Protein AF-A0A1X7BMQ2-F1 (afdb_monomer)

Solvent-accessible surface area (backbone atoms only — not comparable to full-atom values): 9096 Å² total; per-residue (Å²): 113,82,47,78,46,76,47,75,70,84,85,74,96,71,65,78,57,49,66,54,50,53,48,46,42,65,73,43,30,69,40,70,86,48,38,72,75,89,49,57,26,92,90,76,66,41,89,54,94,57,52,63,69,44,80,41,79,33,78,91,73,75,36,90,71,58,41,33,38,36,44,52,60,36,77,85,68,27,43,43,37,38,40,69,50,82,58,69,78,72,55,70,87,71,80,72,82,85,71,79,84,71,80,84,74,86,71,98,72,85,90,78,86,80,82,77,75,88,79,74,78,50,68,63,58,61,50,50,51,53,53,52,54,51,58,68,74,72,114

Organism: NCBI:txid475083

Nearest PDB structures (foldseek):
  3wfp-assembly9_A  TM=4.792E-01  e=9.916E+00  Aquifex aeolicus VF5

Radius of gyration: 22.16 Å; Cα contacts (8 Å, |Δi|>4): 133; chains: 1; bounding box: 62×51×43 Å

Structure (mmCIF, N/CA/C/O backbone):
data_AF-A0A1X7BMQ2-F1
#
_entry.id   AF-A0A1X7BMQ2-F1
#
loop_
_atom_site.group_PDB
_atom_site.id
_atom_site.type_symbol
_atom_site.label_atom_id
_atom_site.label_alt_id
_atom_site.label_comp_id
_atom_site.label_asym_id
_atom_site.label_entity_id
_atom_site.label_seq_id
_atom_site.pdbx_PDB_ins_code
_atom_site.Cartn_x
_atom_site.Cartn_y
_atom_site.Cartn_z
_atom_site.occupancy
_atom_site.B_iso_or_equiv
_atom_site.auth_seq_id
_atom_site.auth_comp_id
_atom_site.auth_asym_id
_atom_site.auth_atom_id
_atom_site.pdbx_PDB_model_num
ATOM 1 N N . MET A 1 1 ? 5.599 1.769 16.430 1.00 75.06 1 MET A N 1
ATOM 2 C CA . MET A 1 1 ? 6.687 1.667 15.431 1.00 75.06 1 MET A CA 1
ATOM 3 C C . MET A 1 1 ? 6.159 2.129 14.077 1.00 75.06 1 MET A C 1
ATOM 5 O O . MET A 1 1 ? 4.949 2.229 13.915 1.00 75.06 1 MET A O 1
ATOM 9 N N . LYS A 1 2 ? 7.038 2.463 13.129 1.00 81.88 2 LYS A N 1
ATOM 10 C CA . LYS A 1 2 ? 6.659 2.738 11.735 1.00 81.88 2 LYS A CA 1
ATOM 11 C C . LYS A 1 2 ? 7.344 1.701 10.853 1.00 81.88 2 LYS A C 1
ATOM 13 O O . LYS A 1 2 ? 8.537 1.478 11.039 1.00 81.88 2 LYS A O 1
ATOM 18 N N . GLN A 1 3 ? 6.600 1.079 9.946 1.00 91.44 3 GLN A N 1
ATOM 19 C CA . GLN A 1 3 ? 7.118 0.072 9.025 1.00 91.44 3 GLN A CA 1
ATOM 20 C C . GLN A 1 3 ? 7.002 0.577 7.588 1.00 91.44 3 GLN A C 1
ATOM 22 O O . GLN A 1 3 ? 5.988 1.164 7.213 1.00 91.44 3 GLN A O 1
ATOM 27 N N . ALA A 1 4 ? 8.037 0.326 6.790 1.00 92.69 4 ALA A N 1
ATOM 28 C CA . ALA A 1 4 ? 8.042 0.607 5.363 1.00 92.69 4 ALA A CA 1
ATOM 29 C C . ALA A 1 4 ? 8.414 -0.661 4.587 1.00 92.69 4 ALA A C 1
ATOM 31 O O . ALA A 1 4 ? 9.349 -1.369 4.963 1.00 92.69 4 ALA A O 1
ATOM 32 N N . ILE A 1 5 ? 7.678 -0.940 3.515 1.00 93.56 5 ILE A N 1
ATOM 33 C CA . ILE A 1 5 ? 7.921 -2.044 2.587 1.00 93.56 5 ILE A CA 1
ATOM 34 C C . ILE A 1 5 ? 8.208 -1.438 1.218 1.00 93.56 5 ILE A C 1
ATOM 36 O O . ILE A 1 5 ? 7.394 -0.693 0.676 1.00 93.56 5 ILE A O 1
ATOM 40 N N . VAL A 1 6 ? 9.369 -1.768 0.656 1.00 91.38 6 VAL A N 1
ATOM 41 C CA . VAL A 1 6 ? 9.786 -1.305 -0.670 1.00 91.38 6 VAL A CA 1
ATOM 42 C C . VAL A 1 6 ? 9.799 -2.492 -1.618 1.00 91.38 6 VAL A C 1
ATOM 44 O O . VAL A 1 6 ? 10.501 -3.475 -1.383 1.00 91.38 6 VAL A O 1
ATOM 47 N N . ILE A 1 7 ? 9.017 -2.399 -2.687 1.00 89.50 7 ILE A N 1
ATOM 48 C CA . ILE A 1 7 ? 8.908 -3.435 -3.708 1.00 89.50 7 ILE A CA 1
ATOM 49 C C . ILE A 1 7 ? 9.825 -3.076 -4.8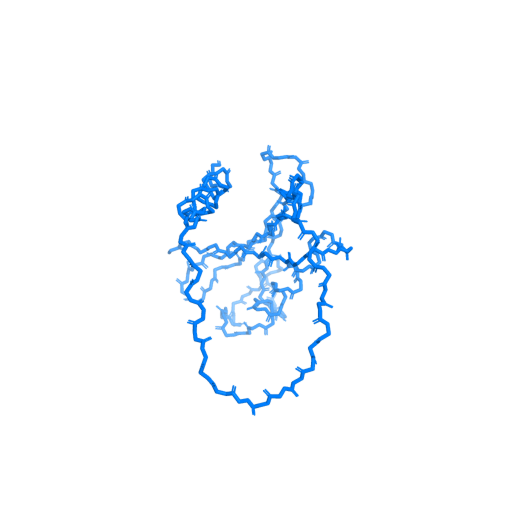71 1.00 89.50 7 ILE A C 1
ATOM 51 O O . ILE A 1 7 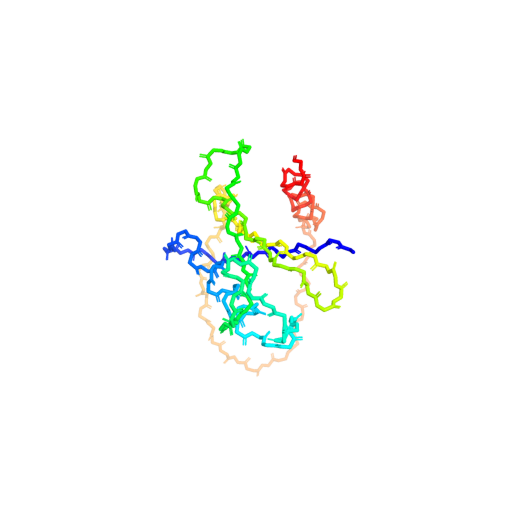? 9.711 -2.005 -5.465 1.00 89.50 7 ILE A O 1
ATOM 55 N N . MET A 1 8 ? 10.720 -4.004 -5.201 1.00 86.94 8 MET A N 1
ATOM 56 C CA . MET A 1 8 ? 11.588 -3.944 -6.374 1.00 86.94 8 MET A CA 1
ATOM 57 C C . MET A 1 8 ? 11.168 -5.059 -7.333 1.00 86.94 8 MET A C 1
ATOM 59 O O . MET A 1 8 ? 11.274 -6.236 -6.991 1.00 86.94 8 MET A O 1
ATOM 63 N N . HIS A 1 9 ? 10.671 -4.704 -8.516 1.00 78.31 9 HIS A N 1
ATOM 64 C CA . HIS A 1 9 ? 10.222 -5.663 -9.534 1.00 78.31 9 HIS A CA 1
ATOM 65 C C . HIS A 1 9 ? 11.181 -5.694 -10.730 1.00 78.31 9 HIS A C 1
ATOM 67 O O . HIS A 1 9 ? 11.898 -4.731 -10.960 1.00 78.31 9 HIS A O 1
ATOM 73 N N . GLY A 1 10 ? 11.213 -6.778 -11.510 1.00 73.94 10 GLY A N 1
ATOM 74 C CA . GLY A 1 10 ? 12.112 -6.918 -12.668 1.00 73.94 10 GLY A CA 1
ATOM 75 C C . GLY A 1 10 ? 11.863 -5.921 -13.815 1.00 73.94 10 GLY A C 1
ATOM 76 O O . GLY A 1 10 ? 10.886 -5.171 -13.807 1.00 73.94 10 GLY A O 1
ATOM 77 N N . MET A 1 11 ? 12.751 -5.938 -14.819 1.00 69.31 11 MET A N 1
ATOM 78 C CA . MET A 1 11 ? 12.610 -5.159 -16.059 1.00 69.31 11 MET A CA 1
ATOM 79 C C . MET A 1 11 ? 11.539 -5.769 -16.976 1.00 69.31 11 MET A C 1
ATOM 81 O O . MET A 1 11 ? 11.508 -6.985 -17.161 1.00 69.31 11 MET A O 1
ATOM 85 N N . GLY A 1 12 ? 10.698 -4.931 -17.584 1.00 74.00 12 GLY A N 1
ATOM 86 C CA . GLY A 1 12 ? 9.672 -5.347 -18.542 1.00 74.00 12 GLY A CA 1
ATOM 87 C C . GLY A 1 12 ? 8.602 -4.277 -18.750 1.00 74.00 12 GLY A C 1
ATOM 88 O O . GLY A 1 12 ? 8.651 -3.217 -18.129 1.00 74.00 12 GLY A O 1
ATOM 89 N N . GLU A 1 13 ? 7.627 -4.563 -19.612 1.00 67.38 13 GLU A N 1
ATOM 90 C CA . GLU A 1 13 ? 6.444 -3.718 -19.770 1.00 67.38 13 GLU A CA 1
ATOM 91 C C . GLU A 1 13 ? 5.511 -3.948 -18.581 1.00 67.38 13 GLU A C 1
ATOM 93 O O . GLU A 1 13 ? 4.991 -5.048 -18.385 1.00 67.38 13 GLU A O 1
ATOM 98 N N . GLN A 1 14 ? 5.379 -2.935 -17.729 1.00 73.00 14 GLN A N 1
ATOM 99 C CA . GLN A 1 14 ? 4.568 -2.988 -16.519 1.00 73.00 14 GLN A CA 1
ATOM 100 C C . GLN A 1 14 ? 3.673 -1.759 -16.455 1.00 73.00 14 GLN A C 1
ATOM 102 O O . GLN A 1 14 ? 4.104 -0.642 -16.736 1.00 73.00 14 GLN A O 1
ATOM 107 N N . ILE A 1 15 ? 2.421 -1.981 -16.061 1.00 83.69 15 ILE A N 1
ATOM 108 C CA . ILE A 1 15 ? 1.488 -0.899 -15.763 1.00 83.69 15 ILE A CA 1
ATOM 109 C C . ILE A 1 15 ? 1.899 -0.319 -14.402 1.00 83.69 15 ILE A C 1
ATOM 111 O O . ILE A 1 15 ? 1.961 -1.090 -13.435 1.00 83.69 15 ILE A O 1
ATOM 115 N N . PRO A 1 16 ? 2.159 0.999 -14.296 1.00 78.25 16 PRO A N 1
ATOM 116 C CA . PRO A 1 16 ? 2.524 1.633 -13.033 1.00 78.25 16 PRO A CA 1
ATOM 117 C C . PRO A 1 16 ? 1.570 1.237 -11.903 1.00 78.25 16 PRO A C 1
ATOM 119 O O . PRO A 1 16 ? 0.354 1.178 -12.104 1.00 78.25 16 PRO A O 1
ATOM 122 N N . MET A 1 17 ? 2.109 0.969 -10.711 1.00 84.81 17 MET A N 1
ATOM 123 C CA . MET A 1 17 ? 1.360 0.575 -9.511 1.00 84.81 17 MET A CA 1
ATOM 124 C C . MET A 1 17 ? 0.661 -0.790 -9.568 1.00 84.81 17 MET A C 1
ATOM 126 O O . MET A 1 17 ? 0.123 -1.220 -8.549 1.00 84.81 17 MET A O 1
ATOM 130 N N . SER A 1 18 ? 0.648 -1.504 -10.697 1.00 88.62 18 SER A N 1
ATOM 131 C CA . SER A 1 18 ? -0.031 -2.806 -10.798 1.00 88.62 18 SER A CA 1
ATOM 132 C C . SER A 1 18 ? 0.552 -3.831 -9.823 1.00 88.62 18 SER A C 1
ATOM 134 O O . SER A 1 18 ? -0.190 -4.500 -9.096 1.00 88.62 18 SER A O 1
ATOM 136 N N . THR A 1 19 ? 1.882 -3.917 -9.758 1.00 89.50 19 THR A N 1
ATOM 137 C CA . THR A 1 19 ? 2.588 -4.831 -8.852 1.00 89.50 19 THR A CA 1
ATOM 138 C C . THR A 1 19 ? 2.362 -4.438 -7.398 1.00 89.50 19 THR A C 1
ATOM 140 O O . THR A 1 19 ? 1.978 -5.283 -6.589 1.00 89.50 19 THR A O 1
ATOM 143 N N . LEU A 1 20 ? 2.527 -3.151 -7.078 1.00 90.69 20 LEU A N 1
ATOM 144 C CA . LEU A 1 20 ? 2.276 -2.614 -5.740 1.00 90.69 20 LEU A CA 1
ATOM 145 C C . LEU A 1 20 ? 0.853 -2.918 -5.258 1.00 90.69 20 LEU A C 1
ATOM 147 O O . LEU A 1 20 ? 0.678 -3.475 -4.176 1.00 90.69 20 LEU A O 1
ATOM 151 N N . ASN A 1 21 ? -0.156 -2.610 -6.073 1.00 91.94 21 ASN A N 1
ATOM 152 C CA . ASN A 1 21 ? -1.562 -2.821 -5.730 1.00 91.94 21 ASN A CA 1
ATOM 153 C C . ASN A 1 21 ? -1.886 -4.306 -5.549 1.00 91.94 21 ASN A C 1
ATOM 155 O O . ASN A 1 21 ? -2.562 -4.668 -4.589 1.00 91.94 21 ASN A O 1
ATOM 159 N N . SER A 1 22 ? -1.379 -5.170 -6.432 1.00 92.62 22 SER A N 1
ATOM 160 C CA . SER A 1 22 ? -1.598 -6.620 -6.338 1.00 92.62 22 SER A CA 1
ATOM 161 C C . SER A 1 22 ? -0.956 -7.206 -5.081 1.00 92.62 22 SER A C 1
ATOM 163 O O . SER A 1 22 ? -1.549 -8.054 -4.408 1.00 92.62 22 SER A O 1
ATOM 165 N N . PHE A 1 23 ? 0.238 -6.726 -4.728 1.00 93.88 23 PHE A N 1
ATOM 166 C CA . PHE A 1 23 ? 0.920 -7.133 -3.508 1.00 93.88 23 PHE A CA 1
ATOM 167 C C . PHE A 1 23 ? 0.155 -6.680 -2.266 1.00 93.88 23 PHE A C 1
ATOM 169 O O . PHE A 1 23 ? -0.190 -7.522 -1.443 1.00 93.88 23 PHE A O 1
ATOM 176 N N . VAL A 1 24 ? -0.180 -5.387 -2.160 1.00 95.12 24 VAL A N 1
ATOM 177 C CA . VAL A 1 24 ? -0.969 -4.844 -1.039 1.00 95.12 24 VAL A CA 1
ATOM 178 C C . VAL A 1 24 ? -2.294 -5.587 -0.900 1.00 95.12 24 VAL A C 1
ATOM 180 O O . VAL A 1 24 ? -2.658 -5.976 0.206 1.00 95.12 24 VAL A O 1
ATOM 183 N N . HIS A 1 25 ? -2.989 -5.850 -2.006 1.00 94.62 25 HIS A N 1
ATOM 184 C CA . HIS A 1 25 ? -4.240 -6.596 -1.971 1.00 94.62 25 HIS A CA 1
ATOM 185 C C . HIS A 1 25 ? -4.060 -7.978 -1.327 1.00 94.62 25 HIS A C 1
ATOM 187 O O . HIS A 1 25 ? -4.809 -8.335 -0.422 1.00 94.62 25 HIS A O 1
ATOM 193 N N . SER A 1 26 ? -3.021 -8.705 -1.742 1.00 94.19 26 SER A N 1
ATOM 194 C CA . SER A 1 26 ? -2.764 -10.079 -1.301 1.00 94.19 26 SER A CA 1
ATOM 195 C C . SER A 1 26 ? -2.260 -10.178 0.141 1.00 94.19 26 SER A C 1
ATOM 197 O O . SER A 1 26 ? -2.594 -11.128 0.844 1.00 94.19 26 SER A O 1
ATOM 199 N N . VAL A 1 27 ? -1.417 -9.236 0.582 1.00 94.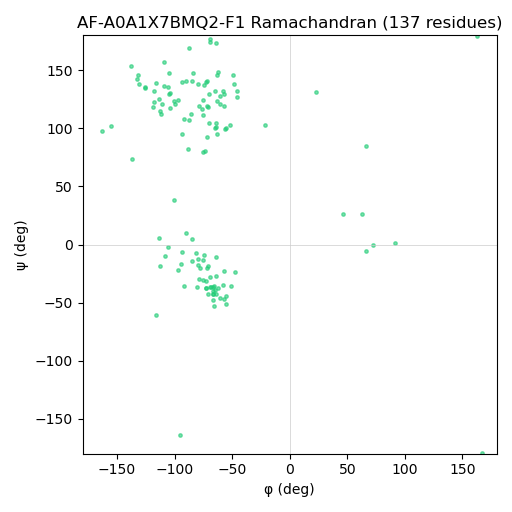00 27 VAL A N 1
ATOM 200 C CA . VAL A 1 27 ? -0.773 -9.309 1.909 1.00 94.00 27 VAL A CA 1
ATOM 201 C C . VAL A 1 27 ? -1.492 -8.504 2.980 1.00 94.00 27 VAL A C 1
ATOM 203 O O . VAL A 1 27 ? -1.285 -8.764 4.158 1.00 94.00 27 VAL A O 1
ATOM 206 N N . TRP A 1 28 ? -2.287 -7.506 2.591 1.00 94.75 28 TRP A N 1
ATOM 207 C CA . TRP A 1 28 ? -2.985 -6.621 3.518 1.00 94.75 28 TRP A CA 1
ATOM 208 C C . TRP A 1 28 ? -4.496 -6.767 3.404 1.00 94.75 28 TRP A C 1
ATOM 210 O O . TRP A 1 28 ? -5.139 -7.126 4.384 1.00 94.75 28 TRP A O 1
ATOM 220 N N . THR A 1 29 ? -5.075 -6.488 2.234 1.00 92.75 29 THR A N 1
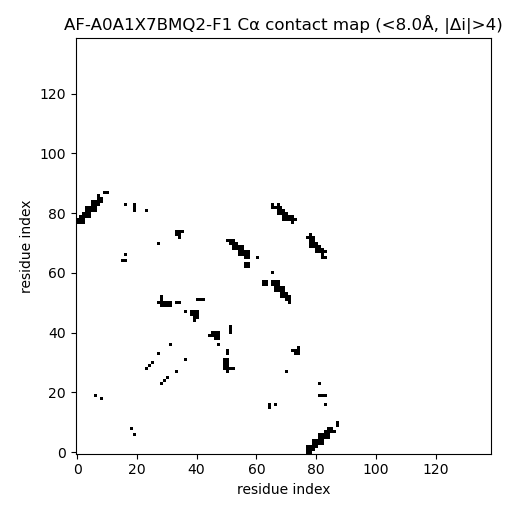ATOM 221 C CA . THR A 1 29 ? -6.536 -6.363 2.089 1.00 92.75 29 THR A CA 1
ATOM 222 C C . THR A 1 29 ? -7.278 -7.659 2.408 1.00 92.75 29 THR A C 1
ATOM 224 O O . THR A 1 29 ? -8.348 -7.588 3.008 1.00 92.75 29 THR A O 1
ATOM 227 N N . THR A 1 30 ? -6.715 -8.815 2.043 1.00 92.56 30 THR A N 1
ATOM 228 C CA . THR A 1 30 ? -7.350 -10.134 2.210 1.00 92.56 30 THR A CA 1
ATOM 229 C C . THR A 1 30 ? -6.983 -10.878 3.499 1.00 92.56 30 THR A C 1
ATOM 231 O O . THR A 1 30 ? -7.533 -11.950 3.735 1.00 92.56 30 THR A O 1
ATOM 234 N N . ASP A 1 31 ? -6.038 -10.388 4.314 1.00 91.81 31 ASP A N 1
ATOM 235 C CA . ASP A 1 31 ? -5.644 -11.076 5.558 1.00 91.81 31 ASP A CA 1
ATOM 236 C C . ASP A 1 31 ? -6.425 -10.540 6.764 1.00 91.81 31 ASP A C 1
ATOM 238 O O . ASP A 1 31 ? -6.035 -9.571 7.422 1.00 91.81 31 ASP A O 1
ATOM 242 N N . ASP A 1 32 ? -7.518 -11.223 7.094 1.00 90.19 32 ASP A N 1
ATOM 243 C CA . ASP A 1 32 ? -8.427 -10.832 8.175 1.00 90.19 32 ASP A CA 1
ATOM 244 C C . ASP A 1 32 ? -7.796 -10.865 9.576 1.00 90.19 32 ASP A C 1
ATOM 246 O O . ASP A 1 32 ? -8.392 -10.368 10.531 1.00 90.19 32 ASP A O 1
ATOM 250 N N . ARG A 1 33 ? -6.593 -11.432 9.729 1.00 90.50 33 ARG A N 1
ATOM 251 C CA . ARG A 1 33 ? -5.904 -11.549 11.025 1.00 90.50 33 ARG A CA 1
ATOM 252 C C . ARG A 1 33 ? -5.106 -10.299 11.389 1.00 90.50 33 ARG A C 1
ATOM 254 O O . ARG A 1 33 ? -4.660 -10.181 12.528 1.00 90.50 33 ARG A O 1
ATOM 261 N N . LEU A 1 34 ? -4.876 -9.397 10.434 1.00 90.38 34 LEU A N 1
ATOM 262 C CA . LEU A 1 34 ? -4.041 -8.208 10.639 1.00 90.38 34 LEU A CA 1
ATOM 263 C C . LEU A 1 34 ? -4.774 -7.086 11.376 1.00 90.38 34 LEU A C 1
ATOM 265 O O . LEU A 1 34 ? -4.144 -6.305 12.094 1.00 90.38 34 LEU A O 1
ATOM 269 N N . VAL A 1 35 ? -6.095 -7.010 11.212 1.00 90.12 35 VAL A N 1
ATOM 270 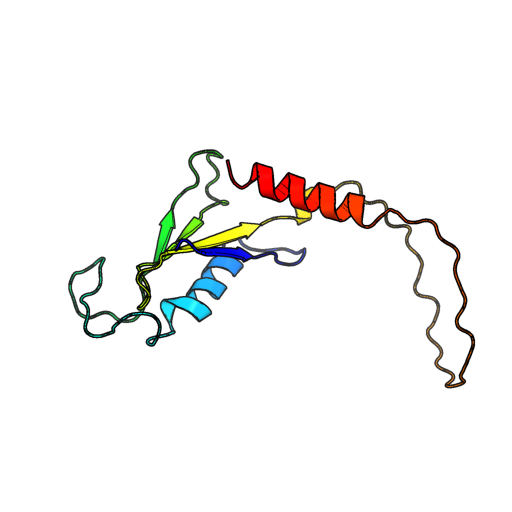C CA . VAL A 1 35 ? -6.948 -5.996 11.833 1.00 90.12 35 VAL A CA 1
ATOM 271 C C . VAL A 1 35 ? -8.169 -6.673 12.447 1.00 90.12 35 VAL A C 1
ATOM 273 O O . VAL A 1 35 ? -8.721 -7.610 11.882 1.00 90.12 35 VAL A O 1
ATOM 276 N N . ASP A 1 36 ? -8.607 -6.181 13.605 1.00 89.00 36 ASP A N 1
ATOM 277 C CA . ASP A 1 36 ? -9.835 -6.643 14.254 1.00 89.00 36 ASP A CA 1
ATOM 278 C C . ASP A 1 36 ? -11.053 -6.485 13.325 1.00 89.00 36 ASP A C 1
ATOM 280 O O . ASP A 1 36 ? -11.403 -5.371 12.919 1.00 89.00 36 ASP A O 1
ATOM 284 N N . GLN A 1 37 ? -11.706 -7.606 13.003 1.00 86.88 37 GLN A N 1
ATOM 285 C CA . GLN A 1 37 ? -12.875 -7.636 12.123 1.00 86.88 37 GLN A CA 1
ATOM 286 C C . GLN A 1 37 ? -14.140 -7.057 12.772 1.00 86.88 37 GLN A C 1
ATOM 288 O O . GLN A 1 37 ? -15.059 -6.645 12.068 1.00 86.88 37 GLN A O 1
ATOM 293 N N . GLY A 1 38 ? -14.187 -6.976 14.107 1.00 85.81 38 GLY A N 1
ATOM 294 C CA . GLY A 1 38 ? -15.295 -6.360 14.840 1.00 85.81 38 GLY A CA 1
ATOM 295 C C . GLY A 1 38 ? -15.292 -4.829 14.792 1.00 85.81 38 GLY A C 1
ATOM 296 O O . GLY A 1 38 ? -16.291 -4.192 15.131 1.00 85.81 38 GLY A O 1
ATOM 297 N N . LYS A 1 39 ? -14.184 -4.216 14.361 1.00 88.62 39 LYS A N 1
ATOM 298 C CA . LYS A 1 39 ? -14.063 -2.764 14.221 1.00 88.62 39 LYS A CA 1
ATOM 299 C C . LYS A 1 39 ? -14.877 -2.283 13.007 1.00 88.62 39 LYS A C 1
ATOM 301 O O . LYS A 1 39 ? -14.826 -2.913 11.953 1.00 88.62 39 LYS A O 1
ATOM 306 N N . PRO A 1 40 ? -15.577 -1.139 13.078 1.00 89.75 40 PRO A N 1
ATOM 307 C CA . PRO A 1 40 ? -16.226 -0.575 11.897 1.00 89.75 40 PRO A CA 1
ATOM 308 C C . PRO A 1 40 ? -15.198 -0.215 10.816 1.00 89.75 40 PRO A C 1
ATOM 310 O O . PRO A 1 40 ? -14.045 0.130 11.104 1.00 89.75 40 PRO A O 1
ATOM 313 N N . ASP A 1 41 ? -15.596 -0.316 9.553 1.00 89.56 41 ASP A N 1
ATOM 314 C CA . ASP A 1 41 ? -14.789 0.131 8.420 1.00 89.56 41 ASP A CA 1
ATOM 315 C C . ASP A 1 41 ? -14.433 1.627 8.580 1.00 89.56 41 ASP A C 1
ATOM 317 O O . ASP A 1 41 ? -15.319 2.444 8.846 1.00 89.56 41 ASP A O 1
ATOM 321 N N . PRO A 1 42 ? -13.154 2.021 8.456 1.00 89.62 42 PRO A N 1
ATOM 322 C CA . PRO A 1 42 ? -12.734 3.394 8.722 1.00 89.62 42 PRO A CA 1
ATOM 323 C C . PRO A 1 42 ? -13.208 4.408 7.667 1.00 89.62 42 PRO A C 1
ATOM 325 O O . PRO A 1 42 ? -13.200 5.603 7.955 1.00 89.62 42 PRO A O 1
ATOM 328 N N . ASN A 1 43 ? -13.606 3.968 6.469 1.00 88.94 43 ASN A N 1
ATOM 329 C CA . ASN A 1 43 ? -14.110 4.842 5.408 1.00 88.94 43 ASN A CA 1
ATOM 330 C C . ASN A 1 43 ? -15.635 4.998 5.454 1.00 88.94 43 ASN A C 1
ATOM 332 O O . ASN A 1 43 ? -16.147 6.065 5.125 1.00 88.94 43 ASN A O 1
ATOM 336 N N . THR A 1 44 ? -16.361 3.941 5.822 1.00 89.19 44 THR A N 1
ATOM 337 C CA . THR A 1 44 ? -17.834 3.893 5.737 1.00 89.19 44 THR A CA 1
ATOM 338 C C . THR A 1 44 ? -18.535 3.851 7.094 1.00 89.19 44 THR A C 1
ATOM 340 O O . THR A 1 44 ? -19.726 4.142 7.171 1.00 89.19 44 THR A O 1
ATOM 343 N N . GLY A 1 45 ? -17.833 3.482 8.168 1.00 87.88 45 GLY A N 1
ATOM 344 C CA . GLY A 1 45 ? -18.404 3.274 9.502 1.00 87.88 45 GLY A CA 1
ATOM 345 C C . GLY A 1 45 ? -19.264 2.010 9.640 1.00 87.88 45 GLY A C 1
ATOM 346 O O . GLY A 1 45 ? -19.781 1.751 10.724 1.00 87.88 45 GLY A O 1
ATOM 347 N N . GLY A 1 46 ? -19.430 1.233 8.564 1.00 88.88 46 GLY A N 1
ATOM 348 C CA . GLY A 1 46 ? -20.246 0.020 8.526 1.00 88.88 46 GLY A CA 1
ATOM 349 C C . GLY A 1 46 ? -19.452 -1.265 8.764 1.00 88.88 46 GLY A C 1
ATOM 350 O O . GLY A 1 46 ? -18.312 -1.247 9.234 1.00 88.88 46 GLY A O 1
ATOM 351 N N . ALA A 1 47 ? -20.069 -2.397 8.414 1.00 86.25 47 ALA A N 1
ATOM 352 C CA . ALA A 1 47 ? -19.383 -3.684 8.378 1.00 86.25 47 ALA A CA 1
ATOM 353 C C . ALA A 1 47 ? -18.295 -3.671 7.293 1.00 86.25 47 ALA A C 1
ATOM 355 O O . ALA A 1 47 ? -18.542 -3.255 6.160 1.00 86.25 47 ALA A O 1
ATOM 356 N N . ARG A 1 48 ? -17.093 -4.123 7.649 1.00 87.88 48 ARG A N 1
ATOM 357 C CA . ARG A 1 48 ? -15.944 -4.200 6.740 1.00 87.88 48 ARG A CA 1
ATOM 358 C C . ARG A 1 48 ? -15.968 -5.486 5.920 1.00 87.88 48 ARG A C 1
ATOM 360 O O . ARG A 1 48 ? -16.416 -6.522 6.397 1.00 87.88 48 ARG A O 1
ATOM 367 N N . SER A 1 49 ? -15.457 -5.404 4.694 1.00 84.56 49 SER A N 1
ATOM 368 C CA . SER A 1 49 ? -15.253 -6.556 3.798 1.00 84.56 49 SER A CA 1
ATOM 369 C C . SER A 1 49 ? -13.776 -6.966 3.686 1.00 84.56 49 SER A C 1
ATOM 371 O O . SER A 1 49 ? -13.460 -7.892 2.944 1.00 84.56 49 SER A O 1
ATOM 373 N N . GLY A 1 50 ? -12.878 -6.243 4.353 1.00 87.56 50 GLY A N 1
ATOM 374 C CA . GLY A 1 50 ? -11.435 -6.453 4.322 1.00 87.56 50 GLY A CA 1
ATOM 375 C C . GLY A 1 50 ? -10.701 -5.268 4.942 1.00 87.56 50 GLY A C 1
ATOM 376 O O . GLY A 1 50 ? -11.320 -4.293 5.387 1.00 87.56 50 GLY A O 1
ATOM 377 N N . ASN A 1 51 ? -9.373 -5.337 4.958 1.00 92.81 51 ASN A N 1
ATOM 378 C CA . ASN A 1 51 ? -8.561 -4.293 5.577 1.00 92.81 51 ASN A CA 1
ATOM 379 C C . ASN A 1 51 ? -8.418 -3.081 4.657 1.00 92.81 51 ASN A C 1
ATOM 381 O O . ASN A 1 51 ? -8.156 -3.205 3.456 1.00 92.81 51 ASN A O 1
ATOM 385 N N . THR A 1 52 ? -8.525 -1.887 5.237 1.00 92.75 52 THR A N 1
ATOM 386 C CA . THR A 1 52 ? -8.449 -0.647 4.462 1.00 92.75 52 THR A CA 1
ATOM 387 C C . THR A 1 52 ? -7.002 -0.195 4.247 1.00 92.75 52 THR A C 1
ATOM 389 O O . THR A 1 52 ? -6.167 -0.241 5.155 1.00 92.75 52 THR A O 1
ATOM 392 N N . SER A 1 53 ? -6.721 0.306 3.044 1.00 93.19 53 SER A N 1
ATOM 393 C CA . SER A 1 53 ? -5.491 1.019 2.688 1.00 93.19 53 SER A CA 1
ATOM 394 C C . SER A 1 53 ? -5.807 2.235 1.818 1.00 93.19 53 SER A C 1
ATOM 396 O O . SER A 1 53 ? -6.791 2.230 1.079 1.00 93.19 53 SER A O 1
ATOM 398 N N . TRP A 1 54 ? -4.952 3.254 1.855 1.00 92.69 54 TRP A N 1
ATOM 399 C CA . TRP A 1 54 ? -5.120 4.495 1.102 1.00 92.69 54 TRP A CA 1
ATOM 400 C C . TRP A 1 54 ? -3.894 4.806 0.253 1.00 92.69 54 TRP A C 1
ATOM 402 O O . TRP A 1 54 ? -2.765 4.778 0.743 1.00 92.69 54 TRP A O 1
ATOM 412 N N . ALA A 1 55 ? -4.123 5.192 -1.001 1.00 89.50 55 ALA A N 1
ATOM 413 C CA . ALA A 1 55 ? -3.084 5.763 -1.845 1.00 89.50 55 ALA A CA 1
ATOM 414 C C . ALA A 1 55 ? -2.873 7.242 -1.481 1.00 89.50 55 ALA A C 1
ATOM 416 O O . ALA A 1 55 ? -3.780 8.069 -1.594 1.00 89.50 55 ALA A O 1
ATOM 417 N N . LYS A 1 56 ? -1.664 7.578 -1.042 1.00 86.56 56 LYS A N 1
ATOM 418 C CA . LYS A 1 56 ? -1.194 8.939 -0.790 1.00 86.56 56 LYS A CA 1
ATOM 419 C C . LYS A 1 56 ? -0.356 9.391 -1.995 1.00 86.56 56 LYS A C 1
ATOM 421 O O . LYS A 1 56 ? 0.632 8.725 -2.311 1.00 86.56 56 LYS A O 1
ATOM 426 N N . PRO A 1 57 ? -0.730 10.486 -2.680 1.00 81.00 57 PRO A N 1
ATOM 427 C CA . PRO A 1 57 ? 0.115 11.054 -3.722 1.00 81.00 57 PRO A CA 1
ATOM 428 C C . PRO A 1 57 ? 1.438 11.546 -3.129 1.00 81.00 57 PRO A C 1
ATOM 430 O O . PRO A 1 57 ? 1.475 12.023 -1.991 1.00 81.00 57 PRO A O 1
ATOM 433 N N . ASP A 1 58 ? 2.509 11.425 -3.910 1.00 71.94 58 ASP A N 1
ATOM 434 C CA . ASP A 1 58 ? 3.803 12.007 -3.579 1.00 71.94 58 ASP A CA 1
ATOM 435 C C . ASP A 1 58 ? 3.876 13.450 -4.099 1.00 71.94 58 ASP A C 1
ATOM 437 O O . ASP A 1 58 ? 3.982 13.712 -5.301 1.00 71.94 58 ASP A O 1
ATOM 441 N N . ASN A 1 59 ? 3.800 14.394 -3.162 1.00 68.00 59 ASN A N 1
ATOM 442 C CA . ASN A 1 59 ? 3.801 15.824 -3.454 1.00 68.00 59 ASN A CA 1
ATOM 443 C C . ASN A 1 59 ? 5.206 16.376 -3.737 1.00 68.00 59 ASN A C 1
ATOM 445 O O . ASN A 1 59 ? 5.313 17.474 -4.277 1.00 68.00 59 ASN A O 1
ATOM 449 N N . ARG A 1 60 ? 6.280 15.665 -3.359 1.00 68.88 60 ARG A N 1
ATOM 450 C CA . ARG A 1 60 ? 7.660 16.134 -3.584 1.00 68.88 60 ARG A CA 1
ATOM 451 C C . ARG A 1 60 ? 8.021 16.030 -5.066 1.00 68.88 60 ARG A C 1
ATOM 453 O O . ARG A 1 60 ? 8.744 16.873 -5.592 1.00 68.88 60 ARG A O 1
ATOM 460 N N . ASN A 1 61 ? 7.444 15.039 -5.743 1.00 62.72 61 ASN A N 1
ATOM 461 C CA . ASN A 1 61 ? 7.854 14.641 -7.086 1.00 62.72 61 ASN A CA 1
ATOM 462 C C . ASN A 1 61 ? 6.810 15.042 -8.141 1.00 62.72 61 ASN A C 1
ATOM 464 O O . ASN A 1 61 ? 7.069 14.889 -9.333 1.00 62.72 61 ASN A O 1
ATOM 468 N N . ASN A 1 62 ? 5.619 15.501 -7.714 1.00 59.28 62 ASN A N 1
ATOM 469 C CA . ASN A 1 62 ? 4.436 15.753 -8.555 1.00 59.28 62 ASN A CA 1
ATOM 470 C C . ASN A 1 62 ? 4.135 14.610 -9.546 1.00 59.28 62 ASN A C 1
ATOM 472 O O . ASN A 1 62 ? 3.533 14.820 -10.600 1.00 59.28 62 ASN A O 1
ATOM 476 N N . SER A 1 63 ? 4.552 13.388 -9.206 1.00 60.34 63 SER A N 1
ATOM 477 C CA . SER A 1 63 ? 4.392 12.216 -10.054 1.00 60.34 63 SER A CA 1
ATOM 478 C C . SER A 1 63 ? 3.210 11.398 -9.566 1.00 60.34 63 SER A C 1
ATOM 480 O O . SER A 1 63 ? 3.148 10.964 -8.416 1.00 60.34 63 SER A O 1
ATOM 482 N N . THR A 1 64 ? 2.259 11.161 -10.466 1.00 59.44 64 THR A N 1
ATOM 483 C CA . THR A 1 64 ? 1.101 10.304 -10.182 1.00 59.44 64 THR A CA 1
ATOM 484 C C . THR A 1 64 ? 1.450 8.815 -10.166 1.00 59.44 64 THR A C 1
ATOM 486 O O . THR A 1 64 ? 0.623 8.011 -9.737 1.00 59.44 64 THR A O 1
ATOM 489 N N . GLU A 1 65 ? 2.664 8.459 -10.587 1.00 63.94 65 GLU A N 1
ATOM 490 C CA . GLU A 1 65 ? 3.162 7.083 -10.657 1.00 63.94 65 GLU A CA 1
ATOM 491 C C . GLU A 1 65 ? 3.945 6.671 -9.404 1.00 63.94 65 GLU A C 1
ATOM 493 O O . GLU A 1 65 ? 4.107 5.485 -9.150 1.00 63.94 65 GLU A O 1
ATOM 498 N N . LEU A 1 66 ? 4.377 7.630 -8.577 1.00 71.19 66 LEU A N 1
ATOM 499 C CA . LEU A 1 66 ? 5.160 7.389 -7.356 1.00 71.19 66 LEU A CA 1
ATOM 500 C C . LEU A 1 66 ? 4.289 7.439 -6.093 1.00 71.19 66 LEU A C 1
ATOM 502 O O . LEU A 1 66 ? 4.677 7.989 -5.066 1.00 71.19 66 LEU A O 1
ATOM 506 N N . ARG A 1 67 ? 3.062 6.912 -6.164 1.00 81.75 67 ARG A N 1
ATOM 507 C CA . ARG A 1 67 ? 2.146 6.948 -5.016 1.00 81.75 67 ARG A CA 1
ATOM 508 C C . ARG A 1 67 ? 2.611 5.977 -3.938 1.00 81.75 67 ARG A C 1
ATOM 510 O O . ARG A 1 67 ? 2.997 4.845 -4.213 1.00 81.75 67 ARG A O 1
ATOM 517 N N . ARG A 1 68 ? 2.478 6.408 -2.689 1.00 89.50 68 ARG A N 1
ATOM 518 C CA . ARG A 1 68 ? 2.631 5.544 -1.520 1.00 89.50 68 ARG A CA 1
ATOM 519 C C . ARG A 1 68 ? 1.289 4.932 -1.161 1.00 89.50 68 ARG A C 1
ATOM 521 O O . ARG A 1 68 ? 0.286 5.641 -1.151 1.00 89.50 68 ARG A O 1
ATOM 528 N N . VAL A 1 69 ? 1.262 3.664 -0.771 1.00 92.69 69 VAL A N 1
ATOM 529 C CA . VAL A 1 69 ? 0.065 3.059 -0.171 1.00 92.69 69 VAL A CA 1
ATOM 530 C C . VAL A 1 69 ? 0.268 2.941 1.336 1.00 92.69 69 VAL A C 1
ATOM 532 O O . VAL A 1 69 ? 1.181 2.263 1.786 1.00 92.69 69 VAL A O 1
ATOM 535 N N . THR A 1 70 ? -0.560 3.623 2.123 1.00 93.44 70 THR A N 1
ATOM 536 C CA . THR A 1 70 ? -0.523 3.584 3.593 1.00 93.44 70 THR A CA 1
ATOM 537 C C . THR A 1 70 ? -1.697 2.761 4.109 1.00 93.44 70 THR A C 1
ATOM 539 O O . THR A 1 70 ? -2.829 2.939 3.657 1.00 93.44 70 THR A O 1
ATOM 542 N N . THR A 1 71 ? -1.456 1.886 5.078 1.00 93.31 71 THR A N 1
ATOM 543 C CA . THR A 1 71 ? -2.500 1.053 5.683 1.00 93.31 71 THR A CA 1
ATOM 544 C C . THR A 1 71 ? -3.212 1.721 6.851 1.00 93.31 71 THR A C 1
ATOM 546 O O . THR A 1 71 ? -2.764 2.738 7.381 1.00 93.31 71 THR A O 1
ATOM 549 N N . GLU A 1 72 ? -4.312 1.126 7.315 1.00 92.12 72 GLU A N 1
ATOM 550 C CA . GLU A 1 72 ? -4.764 1.372 8.685 1.00 92.12 72 GLU A CA 1
ATOM 551 C C . GLU A 1 72 ? -3.814 0.750 9.724 1.00 92.12 72 GLU A C 1
ATOM 553 O O . GLU A 1 72 ? -2.834 0.079 9.389 1.00 92.12 72 GLU A O 1
ATOM 558 N N . LYS A 1 73 ? -4.089 1.024 11.003 1.00 90.56 73 LYS A N 1
ATOM 559 C CA . LYS A 1 73 ? -3.319 0.445 12.102 1.00 90.56 73 LYS A CA 1
ATOM 560 C C . LYS A 1 73 ? -3.606 -1.049 12.211 1.00 90.56 73 LYS A C 1
ATOM 562 O O . LYS A 1 73 ? -4.774 -1.427 12.300 1.00 90.56 73 LYS A O 1
ATOM 567 N N . ASP A 1 74 ? -2.547 -1.847 12.258 1.00 87.62 74 ASP A N 1
ATOM 568 C CA . ASP A 1 74 ? -2.631 -3.274 12.567 1.00 87.62 74 ASP A CA 1
ATOM 569 C C . ASP A 1 74 ? -3.028 -3.520 14.041 1.00 87.62 74 ASP A C 1
ATOM 571 O O . ASP A 1 74 ? -3.146 -2.590 14.850 1.00 87.62 74 ASP A O 1
ATOM 575 N N . ALA A 1 75 ? -3.200 -4.790 14.411 1.00 85.12 75 ALA A N 1
ATOM 576 C CA . ALA A 1 75 ? -3.426 -5.213 15.797 1.00 85.12 75 ALA A CA 1
ATOM 577 C C . ALA A 1 75 ? -2.308 -4.775 16.770 1.00 85.12 75 ALA A C 1
ATOM 579 O O . ALA A 1 75 ? -2.543 -4.637 17.969 1.00 85.12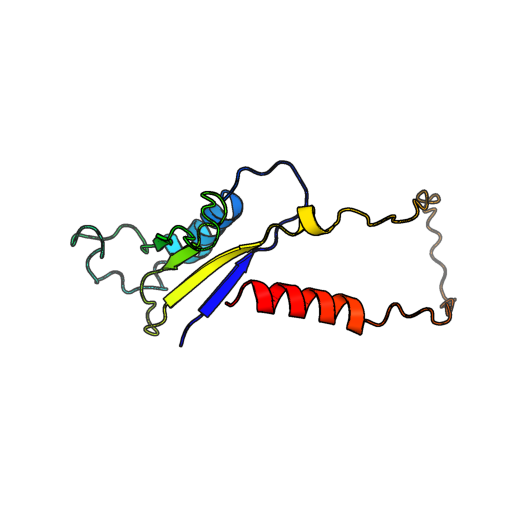 75 ALA A O 1
ATOM 580 N N . SER A 1 76 ? -1.103 -4.512 16.256 1.00 84.44 76 SER A N 1
ATOM 581 C CA . SER A 1 76 ? 0.045 -3.990 17.010 1.00 84.44 76 SER A CA 1
ATOM 582 C C . SER A 1 76 ? 0.111 -2.453 17.020 1.00 84.44 76 SER A C 1
ATOM 584 O O . SER A 1 76 ? 1.095 -1.875 17.487 1.00 84.44 76 SER A O 1
ATOM 586 N N . VAL A 1 77 ? -0.941 -1.775 16.544 1.00 85.69 77 VAL A N 1
ATOM 587 C CA . VAL A 1 77 ? -1.095 -0.312 16.506 1.00 85.69 77 VAL A CA 1
ATOM 588 C C . VAL A 1 77 ? -0.044 0.384 15.617 1.00 85.69 77 VAL A C 1
ATOM 590 O O . VAL A 1 77 ? 0.277 1.560 15.809 1.00 85.69 77 VAL A O 1
ATOM 593 N N . ASN A 1 78 ? 0.486 -0.314 14.613 1.00 90.50 78 ASN A N 1
ATOM 594 C CA . ASN A 1 78 ? 1.483 0.190 13.672 1.00 90.50 78 ASN A CA 1
ATOM 595 C C . ASN A 1 78 ? 0.874 0.499 12.303 1.00 90.50 78 ASN A C 1
ATOM 597 O O . ASN A 1 78 ? -0.043 -0.173 11.837 1.00 90.50 78 ASN A O 1
ATOM 601 N N . TYR A 1 79 ? 1.429 1.518 11.650 1.00 90.81 79 TYR A N 1
ATOM 602 C CA . TYR A 1 79 ? 1.169 1.808 10.243 1.00 90.81 79 TYR A CA 1
ATOM 603 C C . TYR A 1 79 ? 2.232 1.147 9.372 1.00 90.81 79 TYR A C 1
ATOM 605 O O . TYR A 1 79 ? 3.422 1.208 9.708 1.00 90.81 79 TYR A O 1
ATOM 613 N N . THR A 1 80 ? 1.796 0.605 8.238 1.00 93.81 80 THR A N 1
ATOM 614 C CA . THR A 1 80 ? 2.678 0.095 7.192 1.00 93.81 80 THR A CA 1
ATOM 615 C C . THR A 1 80 ? 2.530 0.949 5.941 1.00 93.81 80 THR A C 1
ATOM 617 O O . THR A 1 80 ? 1.427 1.156 5.433 1.00 93.81 80 THR A O 1
ATOM 620 N N . ASP A 1 81 ? 3.657 1.460 5.459 1.00 93.50 81 ASP A N 1
ATOM 621 C CA . ASP A 1 81 ? 3.752 2.210 4.212 1.00 93.50 81 ASP A CA 1
ATOM 622 C C . ASP A 1 81 ? 4.386 1.327 3.128 1.00 93.50 81 ASP A C 1
ATOM 624 O O . ASP A 1 81 ? 5.454 0.754 3.334 1.00 93.50 81 ASP A O 1
ATOM 628 N N . PHE A 1 82 ? 3.753 1.237 1.963 1.00 93.62 82 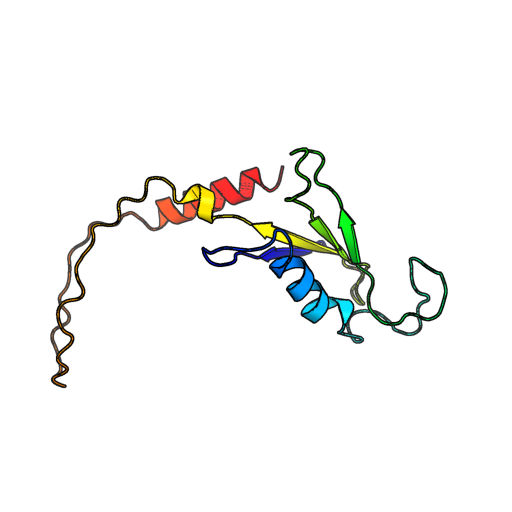PHE A N 1
ATOM 629 C CA . PHE A 1 82 ? 4.245 0.500 0.804 1.00 93.62 82 PHE A CA 1
ATOM 630 C C . PHE A 1 82 ? 4.689 1.455 -0.304 1.00 93.62 82 PHE A C 1
ATOM 632 O O . PHE A 1 82 ? 3.979 2.412 -0.632 1.00 93.62 82 PHE A O 1
ATOM 639 N N . TYR A 1 83 ? 5.836 1.145 -0.906 1.00 90.00 83 TYR A N 1
ATOM 640 C CA . TYR A 1 83 ? 6.453 1.905 -1.989 1.00 90.00 83 TYR A CA 1
ATOM 641 C C . TYR A 1 83 ? 6.860 0.979 -3.135 1.00 90.00 83 TYR A C 1
ATOM 643 O O . TYR A 1 83 ? 7.301 -0.148 -2.908 1.00 90.00 83 TYR A O 1
ATOM 651 N N . GLU A 1 84 ? 6.766 1.479 -4.363 1.00 87.12 84 GLU A N 1
ATOM 652 C CA . GLU A 1 84 ? 7.325 0.833 -5.552 1.00 87.12 84 GLU A CA 1
ATOM 653 C C . GLU A 1 84 ? 8.604 1.561 -5.969 1.00 87.12 84 GLU A C 1
ATOM 655 O O . GLU A 1 84 ? 8.621 2.788 -6.073 1.00 87.12 84 GLU A O 1
ATOM 660 N N . PHE A 1 85 ? 9.686 0.809 -6.188 1.00 84.69 85 PHE A N 1
ATOM 661 C CA . PHE A 1 85 ? 10.971 1.359 -6.606 1.00 84.69 85 PHE A CA 1
ATOM 662 C C . PHE A 1 85 ? 11.321 0.940 -8.035 1.00 84.69 85 PHE A C 1
ATOM 664 O O . PHE A 1 85 ? 11.626 -0.224 -8.316 1.00 84.69 85 PHE A O 1
ATOM 671 N N . TYR A 1 86 ? 11.333 1.923 -8.935 1.00 78.25 86 TYR A N 1
ATOM 672 C CA . TYR A 1 86 ? 11.622 1.725 -10.350 1.00 78.25 86 TYR A CA 1
ATOM 673 C C . TYR A 1 86 ? 13.129 1.824 -10.646 1.00 78.25 86 TYR A C 1
ATOM 675 O O . TYR A 1 86 ? 13.645 2.860 -11.066 1.00 78.25 86 TYR A O 1
ATOM 683 N N . TRP A 1 87 ? 13.858 0.727 -10.425 1.00 79.06 87 TRP A N 1
ATOM 684 C CA . TRP A 1 87 ? 15.319 0.679 -10.595 1.00 79.06 87 TRP A CA 1
ATOM 685 C C . TRP A 1 87 ? 15.780 0.564 -12.052 1.00 79.06 87 TRP A C 1
ATOM 687 O O . TRP A 1 87 ? 16.921 0.902 -12.354 1.00 79.06 87 TRP A O 1
ATOM 697 N N . ALA A 1 88 ? 14.921 0.107 -12.970 1.00 73.31 88 ALA A N 1
ATOM 698 C CA . ALA A 1 88 ? 15.301 -0.133 -14.365 1.00 73.31 88 ALA A CA 1
ATOM 699 C C . ALA A 1 88 ? 15.855 1.132 -15.048 1.00 73.31 88 ALA A C 1
ATOM 701 O O . ALA A 1 88 ? 16.805 1.056 -15.827 1.00 73.31 88 ALA A O 1
ATOM 702 N N . HIS A 1 89 ? 15.327 2.312 -14.701 1.00 70.69 89 HIS A N 1
ATOM 703 C CA . HIS A 1 89 ? 15.830 3.585 -15.225 1.00 70.69 89 HIS A CA 1
ATOM 704 C C . HIS A 1 89 ? 17.282 3.870 -14.793 1.00 70.69 89 HIS A C 1
ATOM 706 O O . HIS A 1 89 ? 17.997 4.576 -15.505 1.00 70.69 89 HIS A O 1
ATOM 712 N N . LEU A 1 90 ? 17.725 3.336 -13.651 1.00 74.69 90 LEU A N 1
ATOM 713 C CA . LEU A 1 90 ? 19.075 3.535 -13.118 1.00 74.69 90 LEU A CA 1
ATOM 714 C C . LEU A 1 90 ? 20.117 2.642 -13.802 1.00 74.69 90 LEU A C 1
ATOM 716 O O . LEU A 1 90 ? 21.310 2.879 -13.647 1.00 74.69 90 LEU A O 1
ATOM 720 N N . MET A 1 91 ? 19.691 1.644 -14.582 1.00 70.81 91 MET A N 1
ATOM 721 C CA . MET A 1 91 ? 20.602 0.720 -15.269 1.00 70.81 91 MET A CA 1
ATOM 722 C C . MET A 1 91 ? 21.121 1.248 -16.612 1.00 70.81 91 MET A C 1
ATOM 724 O O . MET A 1 91 ? 21.832 0.542 -17.331 1.00 70.81 91 MET A O 1
ATOM 728 N N . GLN A 1 92 ? 20.780 2.487 -16.970 1.00 68.25 92 GLN A N 1
ATOM 729 C CA . GLN A 1 92 ? 21.296 3.137 -18.171 1.00 68.25 92 GLN A CA 1
ATOM 730 C C . GLN A 1 92 ? 22.828 3.243 -18.097 1.00 68.25 92 GLN A C 1
ATOM 732 O O . GLN A 1 92 ? 23.384 3.740 -17.121 1.00 68.25 92 GLN A O 1
ATOM 737 N N . GLY A 1 93 ? 23.519 2.771 -19.138 1.00 65.69 93 GLY A N 1
ATOM 738 C CA . GLY A 1 93 ? 24.982 2.839 -19.233 1.00 65.69 93 GLY A CA 1
ATOM 739 C C . GLY A 1 93 ? 25.746 1.625 -18.692 1.00 65.69 93 GLY A C 1
ATOM 740 O O . GLY A 1 93 ? 26.975 1.610 -18.767 1.00 65.69 93 GLY A O 1
ATOM 741 N N . LEU A 1 94 ? 25.064 0.581 -18.208 1.00 66.88 94 LEU A N 1
ATOM 742 C CA . LEU A 1 94 ? 25.708 -0.707 -17.933 1.00 66.88 94 LEU A CA 1
ATOM 743 C C . LEU A 1 94 ? 26.064 -1.413 -19.248 1.00 66.88 94 LEU A C 1
ATOM 745 O O . LEU A 1 94 ? 25.270 -2.157 -19.819 1.00 66.88 94 LEU A O 1
ATOM 749 N N . ASN A 1 95 ? 27.293 -1.194 -19.716 1.00 60.53 95 ASN A N 1
ATOM 750 C CA . ASN A 1 95 ? 27.904 -1.994 -20.774 1.00 60.53 95 ASN A CA 1
ATOM 751 C C . ASN A 1 95 ? 28.329 -3.345 -20.192 1.00 60.53 95 ASN A C 1
ATOM 753 O O . ASN A 1 95 ? 29.497 -3.548 -19.860 1.00 60.53 95 ASN A O 1
ATOM 757 N N . LEU A 1 96 ? 27.381 -4.268 -20.030 1.00 67.69 96 LEU A N 1
ATOM 758 C CA . LEU A 1 96 ? 27.737 -5.654 -19.755 1.00 67.69 96 LEU A CA 1
ATOM 759 C C . LEU A 1 96 ? 28.341 -6.250 -21.034 1.00 67.69 96 LEU A C 1
ATOM 761 O O . LEU A 1 96 ? 27.652 -6.292 -22.058 1.00 67.69 96 LEU A O 1
ATOM 765 N N . PRO A 1 97 ? 29.614 -6.693 -21.022 1.00 61.50 97 PRO A N 1
ATOM 766 C CA . PRO A 1 97 ? 30.181 -7.388 -22.163 1.00 61.50 97 PRO A CA 1
ATOM 767 C C . PRO A 1 97 ? 29.360 -8.652 -22.420 1.00 61.50 97 PRO A C 1
ATOM 769 O O . PRO A 1 97 ? 29.208 -9.515 -21.554 1.00 61.50 97 PRO A O 1
ATOM 772 N N . TYR A 1 98 ? 28.802 -8.732 -23.623 1.00 56.28 98 TYR A N 1
ATOM 773 C CA . TYR A 1 98 ? 28.120 -9.915 -24.113 1.00 56.28 98 TYR A CA 1
ATOM 774 C C . TYR A 1 98 ? 29.135 -11.060 -24.222 1.00 56.28 98 TYR A C 1
ATOM 776 O O . TYR A 1 98 ? 29.951 -11.091 -25.143 1.00 56.28 98 TYR A O 1
ATOM 784 N N . TYR A 1 99 ? 29.090 -12.003 -23.282 1.00 63.41 99 TYR A N 1
ATOM 785 C CA . TYR A 1 99 ? 29.735 -13.302 -23.437 1.00 63.41 99 TYR A CA 1
ATOM 786 C C . TYR A 1 99 ? 28.700 -14.257 -24.038 1.00 63.41 99 TYR A C 1
ATOM 788 O O . TYR A 1 99 ? 27.744 -14.612 -23.343 1.00 63.41 99 TYR A O 1
ATOM 796 N N . PRO A 1 100 ? 28.825 -14.662 -25.317 1.00 48.66 100 PRO A N 1
ATOM 797 C CA . PRO A 1 100 ? 27.914 -15.645 -25.883 1.00 48.66 100 PRO A CA 1
ATOM 798 C C . PRO A 1 100 ? 27.991 -16.920 -25.045 1.00 48.66 100 PRO A C 1
ATOM 800 O O . PRO A 1 100 ? 29.084 -17.394 -24.730 1.00 48.66 100 PRO A O 1
ATOM 803 N N . ALA A 1 101 ? 26.827 -17.458 -24.678 1.00 51.81 101 ALA A N 1
ATOM 804 C CA . ALA A 1 101 ? 26.716 -18.713 -23.954 1.00 51.81 101 ALA A CA 1
ATOM 805 C C . ALA A 1 101 ? 27.419 -19.817 -24.757 1.00 51.81 101 ALA A C 1
ATOM 807 O O . ALA A 1 101 ? 26.883 -20.347 -25.732 1.00 51.81 101 ALA A O 1
ATOM 808 N N . ALA A 1 102 ? 28.654 -20.137 -24.376 1.00 48.22 102 ALA A N 1
ATOM 809 C CA . ALA A 1 102 ? 29.362 -21.272 -24.926 1.00 48.22 102 ALA A CA 1
ATOM 810 C C . ALA A 1 102 ? 28.582 -22.532 -24.538 1.00 48.22 102 ALA A C 1
ATOM 812 O O . ALA A 1 102 ? 28.309 -22.757 -23.361 1.00 48.22 102 ALA A O 1
ATOM 813 N N . ASN A 1 103 ? 28.203 -23.309 -25.557 1.00 40.50 103 ASN A N 1
ATOM 814 C CA . ASN A 1 103 ? 27.624 -24.649 -25.485 1.00 40.50 103 ASN A CA 1
ATOM 815 C C . ASN A 1 103 ? 27.940 -25.368 -24.162 1.00 40.50 103 ASN A C 1
ATOM 817 O O . ASN A 1 103 ? 29.034 -25.913 -23.993 1.00 40.50 103 ASN A O 1
ATOM 821 N N . VAL A 1 104 ? 26.966 -25.424 -23.252 1.00 45.50 104 VAL A N 1
ATOM 822 C CA . VAL A 1 104 ? 27.055 -26.253 -22.048 1.00 45.50 104 VAL A CA 1
ATOM 823 C C . VAL A 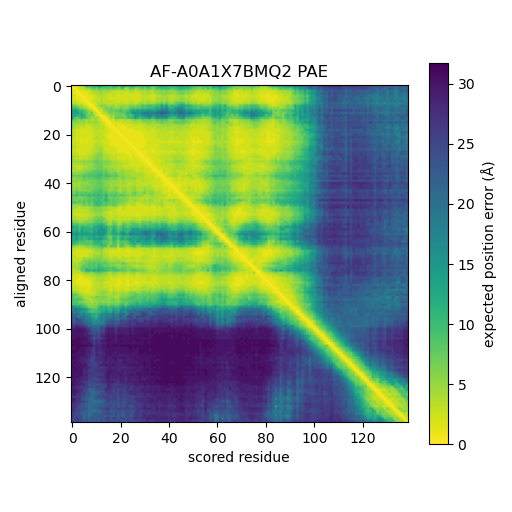1 104 ? 26.866 -27.707 -22.482 1.00 45.50 104 VAL A C 1
ATOM 825 O O . VAL A 1 104 ? 25.780 -28.274 -22.398 1.00 45.50 104 VAL A O 1
ATOM 828 N N . ARG A 1 105 ? 27.932 -28.330 -22.996 1.00 39.47 105 ARG A N 1
ATOM 829 C CA . ARG A 1 105 ? 28.034 -29.789 -22.954 1.00 39.47 105 ARG A CA 1
ATOM 830 C C . ARG A 1 105 ? 28.406 -30.143 -21.527 1.00 39.47 105 ARG A C 1
ATOM 832 O O . ARG A 1 105 ? 29.467 -29.759 -21.053 1.00 39.47 105 ARG A O 1
ATOM 839 N N . ASN A 1 106 ? 27.513 -30.854 -20.859 1.00 39.66 106 ASN A N 1
ATOM 840 C CA . ASN A 1 106 ? 27.781 -31.493 -19.583 1.00 39.66 106 ASN A CA 1
ATOM 841 C C . ASN A 1 106 ? 28.707 -32.702 -19.810 1.00 39.66 106 ASN A C 1
ATOM 843 O O . ASN A 1 106 ? 28.300 -33.646 -20.492 1.00 39.66 106 ASN A O 1
ATOM 847 N N . PRO A 1 107 ? 29.906 -32.725 -19.208 1.00 37.31 107 PRO A N 1
ATOM 848 C CA . PRO A 1 107 ? 30.419 -33.972 -18.686 1.00 37.31 107 PRO A CA 1
ATOM 849 C C . PRO A 1 107 ? 30.615 -33.817 -17.180 1.00 37.31 107 PRO A C 1
ATOM 851 O O . PRO A 1 107 ? 31.421 -33.023 -16.699 1.00 37.31 107 PRO A O 1
ATOM 854 N N . LEU A 1 108 ? 29.887 -34.625 -16.422 1.00 40.69 108 LEU A N 1
ATOM 855 C CA . LEU A 1 108 ? 30.182 -34.881 -15.024 1.00 40.69 108 LEU A CA 1
ATOM 856 C C . LEU A 1 108 ? 31.632 -35.391 -14.897 1.00 40.69 108 LEU A C 1
ATOM 858 O O . LEU A 1 108 ? 31.891 -36.569 -15.141 1.00 40.69 108 LEU A O 1
ATOM 862 N N . ARG A 1 109 ? 32.575 -34.523 -14.507 1.00 34.94 109 ARG A N 1
ATOM 863 C CA . ARG A 1 109 ? 33.799 -34.907 -13.781 1.00 34.94 109 ARG A CA 1
ATOM 864 C C . ARG A 1 109 ? 34.469 -33.706 -13.104 1.00 34.94 109 ARG A C 1
ATOM 866 O O . ARG A 1 109 ? 35.178 -32.925 -13.718 1.00 34.94 109 ARG A O 1
ATOM 873 N N . THR A 1 110 ? 34.162 -33.605 -11.818 1.00 41.59 110 THR A N 1
ATOM 874 C CA . THR A 1 110 ? 35.004 -33.293 -10.656 1.00 41.59 110 THR A CA 1
ATOM 875 C C . THR A 1 110 ? 36.325 -32.527 -10.841 1.00 41.59 110 THR A C 1
ATOM 877 O O . THR A 1 110 ? 37.226 -32.949 -11.559 1.00 41.59 110 THR A O 1
ATOM 880 N N . SER A 1 111 ? 36.440 -31.500 -9.988 1.00 40.47 111 SER A N 1
ATOM 881 C CA . SER A 1 111 ? 37.648 -30.869 -9.433 1.00 40.47 111 SER A CA 1
ATOM 882 C C . SER A 1 111 ? 38.571 -30.119 -10.389 1.00 40.47 111 SER A C 1
ATOM 884 O O . SER A 1 111 ? 39.643 -30.600 -10.736 1.00 40.47 111 SER A O 1
ATOM 886 N N . GLN A 1 112 ? 38.230 -28.8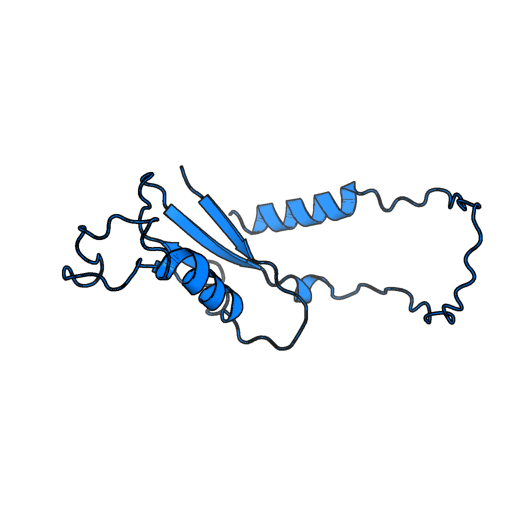58 -10.642 1.00 33.38 112 GLN A N 1
ATOM 887 C CA . GLN A 1 112 ? 39.209 -27.773 -10.588 1.00 33.38 112 GLN A CA 1
ATOM 888 C C . GLN A 1 112 ? 38.464 -26.469 -10.303 1.00 33.38 112 GLN A C 1
ATOM 890 O O . GLN A 1 112 ? 37.797 -25.899 -11.160 1.00 33.38 112 GLN A O 1
ATOM 895 N N . ILE A 1 113 ? 38.536 -26.033 -9.047 1.00 34.78 113 ILE A N 1
ATOM 896 C CA . ILE A 1 113 ? 38.219 -24.662 -8.663 1.00 34.78 113 ILE A CA 1
ATOM 897 C C . ILE A 1 113 ? 39.282 -23.801 -9.352 1.00 34.78 113 ILE A C 1
ATOM 899 O O . ILE A 1 113 ? 40.429 -23.755 -8.912 1.00 34.78 113 ILE A O 1
ATOM 903 N N . CYS A 1 114 ? 38.927 -23.183 -10.478 1.00 26.97 114 CYS A N 1
ATOM 904 C CA . CYS A 1 114 ? 39.716 -22.103 -11.050 1.00 26.97 114 CYS A CA 1
ATOM 905 C C . CYS A 1 114 ? 39.573 -20.891 -10.130 1.00 26.97 114 CYS A C 1
ATOM 907 O O . CYS A 1 114 ? 38.542 -20.225 -10.097 1.00 26.97 114 CYS A O 1
ATOM 909 N N . THR A 1 115 ? 40.624 -20.624 -9.365 1.00 37.06 115 THR A N 1
ATOM 910 C CA . THR A 1 115 ? 40.854 -19.343 -8.705 1.00 37.06 115 THR A CA 1
ATOM 911 C C . THR A 1 115 ? 41.038 -18.271 -9.778 1.00 37.06 115 THR A C 1
ATOM 913 O O . THR A 1 115 ? 42.109 -18.170 -10.377 1.00 37.06 115 THR A O 1
ATOM 916 N N . CYS A 1 116 ? 40.002 -17.477 -10.035 1.00 27.44 116 CYS A N 1
ATOM 917 C CA . CYS A 1 116 ? 40.163 -16.189 -10.696 1.00 27.44 116 CYS A CA 1
ATOM 918 C C . CYS A 1 116 ? 40.494 -15.153 -9.621 1.00 27.44 116 CYS A C 1
ATOM 920 O O . CYS A 1 116 ? 39.688 -14.864 -8.739 1.00 27.44 116 CYS A O 1
ATOM 922 N N . SER A 1 117 ? 41.729 -14.669 -9.696 1.00 35.53 117 SER A N 1
ATOM 923 C CA . SER A 1 117 ? 42.294 -13.556 -8.946 1.00 35.53 117 SER A CA 1
ATOM 924 C C . SER A 1 117 ? 41.409 -12.314 -8.992 1.00 35.53 117 SER A C 1
ATOM 926 O O . SER A 1 117 ? 40.781 -12.015 -10.009 1.00 35.53 117 SER A O 1
ATOM 928 N N . GLU A 1 118 ? 41.426 -11.587 -7.880 1.00 40.78 118 GLU A N 1
ATOM 929 C CA . GLU A 1 118 ? 40.721 -10.339 -7.637 1.00 40.78 118 GLU A CA 1
ATOM 930 C C . GLU A 1 118 ? 40.842 -9.330 -8.781 1.00 40.78 118 GLU A C 1
ATOM 932 O O . GLU A 1 118 ? 41.916 -8.887 -9.184 1.00 40.78 118 GLU A O 1
ATOM 937 N N . SER A 1 119 ? 39.684 -8.870 -9.225 1.00 35.31 119 SER A N 1
ATOM 938 C CA . SER A 1 119 ? 39.463 -7.467 -9.552 1.00 35.31 119 SER A CA 1
ATOM 939 C C . SER A 1 119 ? 38.101 -7.116 -8.971 1.00 35.31 119 SER A C 1
ATOM 941 O O . SER A 1 119 ? 37.090 -7.061 -9.666 1.00 35.31 119 SER A O 1
ATOM 943 N N . LEU A 1 120 ? 38.083 -6.999 -7.642 1.00 35.94 120 LEU A N 1
ATOM 944 C CA . LEU A 1 120 ? 36.984 -6.452 -6.858 1.00 35.94 120 LEU A CA 1
ATOM 945 C C . LEU A 1 120 ? 36.595 -5.081 -7.434 1.00 35.94 120 LEU A C 1
ATOM 947 O O . LEU A 1 120 ? 37.213 -4.066 -7.123 1.00 35.94 120 LEU A O 1
ATOM 951 N N . LEU A 1 121 ? 35.498 -5.017 -8.188 1.00 37.72 121 LEU A N 1
ATOM 952 C CA . LEU A 1 121 ? 34.542 -3.951 -7.911 1.00 37.72 121 LEU A CA 1
ATOM 953 C C . LEU A 1 121 ? 34.062 -4.243 -6.492 1.00 37.72 121 LEU A C 1
ATOM 955 O O . LEU A 1 121 ? 33.241 -5.135 -6.288 1.00 37.72 121 LEU A O 1
ATOM 959 N N . SER A 1 122 ? 34.706 -3.595 -5.514 1.00 34.62 122 SER A N 1
ATOM 960 C CA . SER A 1 122 ? 34.402 -3.771 -4.095 1.00 34.62 122 SER A CA 1
ATOM 961 C C . SER A 1 122 ? 32.889 -3.734 -3.912 1.00 34.62 122 SER A C 1
ATOM 963 O O . SER A 1 122 ? 32.227 -2.829 -4.434 1.00 34.62 122 SER A O 1
ATOM 965 N N . ALA A 1 123 ? 32.356 -4.704 -3.168 1.00 41.16 123 ALA A N 1
ATOM 966 C CA . ALA A 1 123 ? 30.969 -4.720 -2.713 1.00 41.16 123 ALA A CA 1
ATOM 967 C C . ALA A 1 123 ? 30.554 -3.363 -2.102 1.00 41.16 123 ALA A C 1
ATOM 969 O O . ALA A 1 123 ? 29.395 -2.974 -2.223 1.00 41.16 123 ALA A O 1
ATOM 970 N N . ASP A 1 124 ? 31.524 -2.573 -1.617 1.00 37.38 124 ASP A N 1
ATOM 971 C CA . ASP A 1 124 ? 31.346 -1.179 -1.218 1.00 37.38 124 ASP A CA 1
ATOM 972 C C . ASP A 1 124 ? 30.672 -0.299 -2.271 1.00 37.38 124 ASP A C 1
ATOM 974 O O . ASP A 1 124 ? 29.980 0.635 -1.903 1.00 37.38 124 ASP A O 1
ATOM 978 N N . SER A 1 125 ? 30.909 -0.486 -3.570 1.00 36.75 125 SER A N 1
ATOM 979 C CA . SER A 1 125 ? 30.422 0.460 -4.587 1.00 36.75 125 SER A CA 1
ATOM 980 C C . SER A 1 125 ? 28.948 0.229 -4.925 1.00 36.75 125 SER A C 1
ATOM 982 O O . SER A 1 125 ? 28.187 1.183 -5.087 1.00 36.75 125 SER A O 1
ATOM 984 N N . VAL A 1 126 ? 28.521 -1.037 -4.950 1.00 42.06 126 VAL A N 1
ATOM 985 C CA . VAL A 1 126 ? 27.106 -1.411 -5.098 1.00 42.06 126 VAL A CA 1
ATOM 986 C C . VAL A 1 126 ? 26.343 -1.072 -3.819 1.00 42.06 126 VAL A C 1
ATOM 988 O O . VAL A 1 126 ? 25.272 -0.473 -3.888 1.00 42.06 126 VAL A O 1
ATOM 991 N N . GLU A 1 127 ? 26.932 -1.353 -2.656 1.00 39.72 127 GLU A N 1
ATOM 992 C CA . GLU A 1 127 ? 26.344 -1.027 -1.359 1.00 39.72 127 GLU A CA 1
ATOM 993 C C . GLU A 1 127 ? 26.260 0.493 -1.138 1.00 39.72 127 GLU A C 1
ATOM 995 O O . GLU A 1 127 ? 25.206 0.996 -0.758 1.00 39.72 127 GLU A O 1
ATOM 1000 N N . LYS A 1 128 ? 27.294 1.271 -1.494 1.00 39.88 128 LYS A N 1
ATOM 1001 C CA . LYS A 1 128 ? 27.267 2.747 -1.415 1.00 39.88 128 LYS A CA 1
ATOM 1002 C C . LYS A 1 128 ? 26.261 3.369 -2.378 1.00 39.88 128 LYS A C 1
ATOM 1004 O O . LYS A 1 128 ? 25.633 4.360 -2.014 1.00 39.88 128 LYS A O 1
ATOM 1009 N N . ASN A 1 129 ? 26.067 2.808 -3.573 1.00 42.50 129 ASN A N 1
ATOM 1010 C CA . ASN A 1 129 ? 25.049 3.303 -4.504 1.00 42.50 129 ASN A CA 1
ATOM 1011 C C . ASN A 1 129 ? 23.626 2.940 -4.052 1.00 42.50 129 ASN A C 1
ATOM 1013 O O . ASN A 1 129 ? 22.734 3.781 -4.157 1.00 42.50 129 ASN A O 1
ATOM 1017 N N . ALA A 1 130 ? 23.422 1.753 -3.473 1.00 39.06 130 ALA A N 1
ATOM 1018 C CA . ALA A 1 130 ? 22.147 1.363 -2.871 1.00 39.06 130 ALA A CA 1
ATOM 1019 C C . ALA A 1 130 ? 21.812 2.211 -1.628 1.00 39.06 130 ALA A C 1
ATOM 1021 O O . ALA A 1 130 ? 20.693 2.706 -1.503 1.00 39.06 130 ALA A O 1
ATOM 1022 N N . LEU A 1 131 ? 22.794 2.470 -0.758 1.00 40.28 131 LEU A N 1
ATOM 1023 C CA . LEU A 1 131 ? 22.651 3.335 0.420 1.00 40.28 131 LEU A CA 1
ATOM 1024 C C . LEU A 1 131 ? 22.410 4.804 0.035 1.00 40.28 131 LEU A C 1
ATOM 1026 O O . LEU A 1 131 ? 21.618 5.496 0.673 1.00 40.28 131 LEU A O 1
ATOM 1030 N N . ARG A 1 132 ? 23.038 5.293 -1.042 1.00 38.19 132 ARG A N 1
ATOM 1031 C CA . ARG A 1 132 ? 22.793 6.648 -1.561 1.00 38.19 132 ARG A CA 1
ATOM 1032 C C . ARG A 1 132 ? 21.399 6.782 -2.179 1.00 38.19 132 ARG A C 1
ATOM 1034 O O . ARG A 1 132 ? 20.772 7.819 -1.994 1.00 38.19 132 ARG A O 1
ATOM 1041 N N . ALA A 1 133 ? 20.898 5.747 -2.853 1.00 42.75 133 ALA A N 1
ATOM 1042 C CA . ALA A 1 133 ? 19.530 5.715 -3.372 1.00 42.75 133 ALA A CA 1
ATOM 1043 C C . ALA A 1 133 ? 18.479 5.648 -2.246 1.00 42.75 133 ALA A C 1
ATOM 1045 O O . ALA A 1 133 ? 17.452 6.317 -2.332 1.00 42.75 133 ALA A O 1
ATOM 1046 N N . GLN A 1 134 ? 18.762 4.922 -1.157 1.00 42.75 134 GLN A N 1
ATOM 1047 C CA . GLN A 1 134 ? 17.898 4.879 0.031 1.00 42.75 134 GLN A CA 1
ATOM 1048 C C . GLN A 1 134 ? 17.837 6.223 0.771 1.00 42.75 134 GLN A C 1
ATOM 1050 O O . GLN A 1 134 ? 16.756 6.640 1.175 1.00 42.75 134 GLN A O 1
ATOM 1055 N N . ASN A 1 135 ? 18.958 6.938 0.901 1.00 38.47 135 ASN A N 1
ATOM 1056 C CA . ASN A 1 135 ? 18.983 8.240 1.582 1.00 38.47 135 ASN A CA 1
ATOM 1057 C C . ASN A 1 135 ? 18.248 9.347 0.809 1.00 38.47 135 ASN A C 1
ATOM 1059 O O . ASN A 1 135 ? 17.704 10.255 1.424 1.00 38.47 135 ASN A O 1
ATOM 1063 N N . VAL A 1 136 ? 18.181 9.263 -0.523 1.00 46.03 136 VAL A N 1
ATOM 1064 C CA . VAL A 1 136 ? 17.410 10.211 -1.352 1.00 46.03 136 VAL A CA 1
ATOM 1065 C C . VAL A 1 136 ? 15.902 9.943 -1.257 1.00 46.03 136 VAL A C 1
ATOM 1067 O O . VAL A 1 136 ? 15.109 10.877 -1.333 1.00 46.03 136 VAL A O 1
ATOM 1070 N N . ALA A 1 137 ? 15.507 8.685 -1.043 1.00 36.50 137 ALA A N 1
ATOM 1071 C CA . ALA A 1 137 ? 14.111 8.271 -0.907 1.00 36.50 137 ALA A CA 1
ATOM 1072 C C . ALA A 1 137 ? 13.512 8.502 0.500 1.00 36.50 137 ALA A C 1
ATOM 1074 O O . ALA A 1 137 ? 12.316 8.282 0.683 1.00 36.50 137 ALA A O 1
ATOM 1075 N N . MET A 1 138 ? 14.320 8.911 1.492 1.00 38.31 138 MET A N 1
ATOM 1076 C CA . MET A 1 138 ? 13.895 9.117 2.891 1.00 38.31 138 MET A CA 1
ATOM 1077 C C . MET A 1 138 ? 13.941 10.578 3.385 1.00 38.31 138 MET A C 1
ATOM 1079 O O . MET A 1 138 ? 13.673 10.820 4.563 1.00 38.31 138 MET A O 1
ATOM 1083 N N . GLU A 1 139 ? 14.241 11.540 2.509 1.00 34.41 139 GLU A N 1
ATOM 1084 C CA . GLU A 1 139 ? 13.964 12.976 2.730 1.00 34.41 139 GLU A CA 1
ATOM 1085 C C . GLU A 1 139 ? 12.606 13.387 2.143 1.00 34.41 139 GLU A C 1
ATOM 1087 O O . GLU A 1 139 ? 12.044 14.403 2.604 1.00 34.41 139 GLU A O 1
#

pLDDT: mean 70.5, std 22.06, range [26.97, 95.12]

Sequence (139 aa):
MKQAIVIMHGMGEQIPMSTLNSFVHSVWTTDDRLVDQGKPDPNTGGARSGNTSWAKPDNRNNSTELRRVTTEKDASVNYTDFYEFYWAHLMQGLNLPYYPAANVRNPLRTSQICTCSESLLSADSVEKNALRAQNVAME

Foldseek 3Di:
DEAEAEDEDDDDDDDQCPVVVVVCCVPFFPDCQFAPQPAADPVPSHRDPGFDKDWDDDPVVPDPRFTKIWGQQTPVRYIYIYTYDDCPVVCPPPPDPDDDPDDPPDDDDDDDPPDDDDPDPDPCVVVVVVVVVVVVVPD

Secondary structure (DSSP, 8-state):
-EEEEEEE--SS---TTHHHHHHHIIIIIT-TTSS-TTSPPTTTSS--SS--EEEEEETTTTEEEEEEEEE---TTS-EEEEEEE--GGGGTT-----------------------------HHHHHHHHHHHHHHTT-

Mean predicted aligned error: 15.09 Å